Protein AF-A0A0F3NEZ3-F1 (afdb_monomer_lite)

Organism: NCBI:txid1359153

Structure (mmCIF, N/CA/C/O backbone):
data_AF-A0A0F3NEZ3-F1
#
_entry.id   AF-A0A0F3NEZ3-F1
#
loop_
_atom_site.group_PDB
_atom_site.id
_atom_site.type_symbol
_atom_site.label_atom_id
_atom_site.label_alt_id
_atom_site.label_comp_id
_atom_site.label_asym_id
_atom_site.label_entity_id
_atom_site.label_seq_id
_atom_site.pdbx_PDB_ins_code
_atom_site.Cartn_x
_atom_site.Cartn_y
_atom_site.Cartn_z
_atom_site.occupancy
_atom_site.B_iso_or_equiv
_atom_site.auth_seq_id
_atom_site.auth_comp_id
_atom_site.auth_asym_id
_atom_site.auth_atom_id
_atom_site.pdbx_PDB_model_num
ATOM 1 N N . MET A 1 1 ? -13.880 1.873 4.675 1.00 62.97 1 MET A N 1
ATOM 2 C CA . MET A 1 1 ? -12.465 1.443 4.765 1.00 62.97 1 MET A CA 1
ATOM 3 C C . MET A 1 1 ? -12.224 0.109 4.066 1.00 62.97 1 MET A C 1
ATOM 5 O O . MET A 1 1 ? -11.235 -0.012 3.363 1.00 62.97 1 MET A O 1
ATOM 9 N N . GLU A 1 2 ? -13.113 -0.880 4.202 1.00 70.56 2 GLU A N 1
ATOM 10 C CA . GLU A 1 2 ? -12.883 -2.222 3.633 1.00 70.56 2 GLU A CA 1
ATOM 11 C C . GLU A 1 2 ? -12.969 -2.272 2.101 1.00 70.56 2 GLU A C 1
ATOM 13 O O . GLU A 1 2 ? -12.072 -2.811 1.465 1.00 70.56 2 GLU A O 1
ATOM 18 N N . SER A 1 3 ? -13.959 -1.600 1.507 1.00 78.31 3 SER A N 1
ATOM 19 C CA . SER A 1 3 ? -14.093 -1.490 0.044 1.00 78.31 3 SER A CA 1
ATOM 20 C C . SER A 1 3 ? -12.877 -0.832 -0.630 1.00 78.31 3 SER A C 1
ATOM 22 O O . SER A 1 3 ? -12.463 -1.247 -1.710 1.00 78.31 3 SER A O 1
ATOM 24 N N . GLU A 1 4 ? -12.257 0.154 0.023 1.00 76.56 4 GLU A N 1
ATOM 25 C CA . GLU A 1 4 ? -11.061 0.828 -0.496 1.00 76.56 4 GLU A CA 1
ATOM 26 C C . GLU A 1 4 ? -9.817 -0.071 -0.408 1.00 76.56 4 GLU A C 1
ATOM 28 O O . GLU A 1 4 ? -9.024 -0.134 -1.347 1.00 76.56 4 GLU A O 1
ATOM 33 N N . LEU A 1 5 ? -9.678 -0.837 0.681 1.00 80.44 5 LEU A N 1
ATOM 34 C CA . LEU A 1 5 ? -8.606 -1.823 0.832 1.00 80.44 5 LEU A CA 1
ATOM 35 C C . LEU A 1 5 ? -8.710 -2.937 -0.223 1.00 80.44 5 LEU A C 1
ATOM 37 O O . LEU A 1 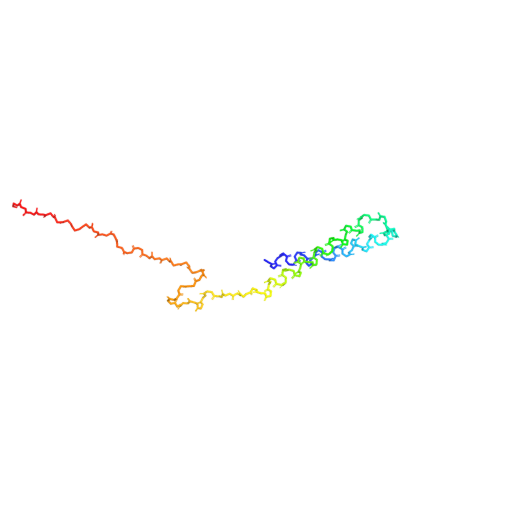5 ? -7.696 -3.347 -0.788 1.00 80.44 5 LEU A O 1
ATOM 41 N N . GLU A 1 6 ? -9.918 -3.425 -0.505 1.00 83.12 6 GLU A N 1
ATOM 42 C CA . GLU A 1 6 ? -10.157 -4.437 -1.542 1.00 83.12 6 GLU A CA 1
ATOM 43 C C . GLU A 1 6 ? -9.859 -3.909 -2.948 1.00 83.12 6 GLU A C 1
ATOM 45 O O . GLU A 1 6 ? -9.199 -4.594 -3.734 1.00 83.12 6 GLU A O 1
ATOM 50 N N . ALA A 1 7 ? -10.259 -2.669 -3.246 1.00 83.50 7 ALA A N 1
ATOM 51 C CA . ALA A 1 7 ? -9.932 -2.016 -4.508 1.00 83.50 7 ALA A CA 1
ATOM 52 C C . ALA A 1 7 ? -8.409 -1.930 -4.713 1.00 83.50 7 ALA A C 1
ATOM 54 O O . ALA A 1 7 ? -7.904 -2.382 -5.743 1.00 83.50 7 ALA A O 1
ATOM 55 N N . LEU A 1 8 ? -7.660 -1.474 -3.702 1.00 82.44 8 LEU A N 1
ATOM 56 C CA . LEU A 1 8 ? -6.194 -1.392 -3.757 1.00 82.44 8 LEU A CA 1
ATOM 57 C C . LEU A 1 8 ? -5.529 -2.774 -3.891 1.00 82.44 8 LEU A C 1
ATOM 59 O O . LEU A 1 8 ? -4.575 -2.941 -4.655 1.00 82.44 8 LEU A O 1
ATOM 63 N N . LYS A 1 9 ? -6.058 -3.800 -3.210 1.00 81.69 9 LYS A N 1
ATOM 64 C CA . LYS A 1 9 ? -5.589 -5.191 -3.359 1.00 81.69 9 LYS A CA 1
ATOM 65 C C . LYS A 1 9 ? -5.823 -5.730 -4.773 1.00 81.69 9 LYS A C 1
ATOM 67 O O . LYS A 1 9 ? -4.985 -6.476 -5.278 1.00 81.69 9 LYS A O 1
ATOM 72 N N . SER A 1 10 ? -6.906 -5.318 -5.433 1.00 85.69 10 SER A N 1
ATOM 73 C CA . SER A 1 10 ? -7.207 -5.692 -6.821 1.00 85.69 10 SER A CA 1
ATOM 74 C C . SER A 1 10 ? -6.324 -4.984 -7.860 1.00 85.69 10 SER A C 1
ATOM 76 O O . SER A 1 10 ? -6.092 -5.515 -8.949 1.00 85.69 10 SER A O 1
ATOM 78 N N . GLU A 1 11 ? -5.800 -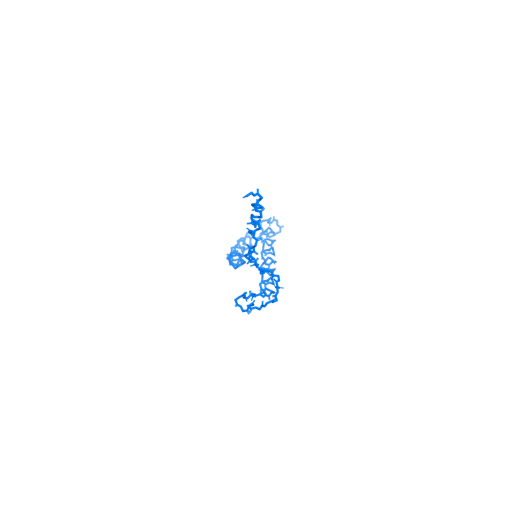3.799 -7.537 1.00 83.75 11 GLU A N 1
ATOM 79 C CA . GLU A 1 11 ? -4.907 -3.032 -8.413 1.00 83.75 11 GLU A CA 1
ATOM 80 C C . GLU A 1 11 ? -3.461 -3.529 -8.370 1.00 83.75 11 GLU A C 1
ATOM 82 O O . GLU A 1 11 ? -2.774 -3.502 -9.393 1.00 83.75 11 GLU A O 1
ATOM 87 N N . ARG A 1 12 ? -3.012 -4.070 -7.231 1.00 85.44 12 ARG A N 1
ATOM 88 C CA . ARG A 1 12 ? -1.662 -4.630 -7.055 1.00 85.44 12 ARG A CA 1
ATOM 89 C C . ARG A 1 12 ? -1.214 -5.573 -8.193 1.00 85.44 12 ARG A C 1
ATOM 91 O O . ARG A 1 12 ? -0.139 -5.339 -8.749 1.00 85.44 12 ARG A O 1
ATOM 98 N N . PRO A 1 13 ? -1.992 -6.592 -8.614 1.00 87.88 13 PRO A N 1
ATOM 99 C CA . PRO A 1 13 ? -1.592 -7.466 -9.720 1.00 87.88 13 PRO A CA 1
ATOM 100 C C . PRO A 1 13 ? -1.567 -6.762 -11.083 1.00 87.88 13 PRO A C 1
ATOM 102 O O . PRO A 1 13 ? -0.802 -7.169 -11.954 1.00 87.88 13 PRO A O 1
ATOM 105 N N . LYS A 1 14 ? -2.368 -5.709 -11.289 1.00 87.56 14 LYS A N 1
ATOM 106 C CA . LYS A 1 14 ? -2.364 -4.937 -12.544 1.00 87.56 14 LYS A CA 1
ATOM 107 C C . LYS A 1 14 ? -1.058 -4.158 -12.693 1.00 87.56 14 LYS A C 1
ATOM 109 O O . LYS A 1 14 ? -0.467 -4.160 -13.767 1.00 87.56 14 LYS A O 1
ATOM 114 N N . ILE A 1 15 ? -0.582 -3.564 -11.598 1.00 86.00 15 ILE A N 1
ATOM 115 C CA . ILE A 1 15 ? 0.691 -2.834 -11.567 1.00 86.00 15 ILE A CA 1
ATOM 116 C C . ILE A 1 15 ? 1.859 -3.795 -11.822 1.00 86.00 15 ILE A C 1
ATOM 118 O O . ILE A 1 15 ? 2.709 -3.510 -12.660 1.00 86.00 15 ILE A O 1
ATOM 122 N N . ILE A 1 16 ? 1.865 -4.971 -11.187 1.00 87.31 16 ILE A N 1
ATOM 123 C CA . ILE A 1 16 ? 2.914 -5.985 -11.398 1.00 87.31 16 ILE A CA 1
ATOM 124 C C . ILE A 1 16 ? 2.978 -6.434 -12.864 1.00 87.31 16 ILE A C 1
ATOM 126 O O . ILE A 1 16 ? 4.073 -6.535 -13.411 1.00 87.31 16 ILE A O 1
ATOM 130 N N . LYS A 1 17 ? 1.825 -6.648 -13.515 1.00 87.69 17 LYS A N 1
ATOM 131 C CA . LYS A 1 17 ? 1.778 -6.956 -14.953 1.00 87.69 17 LYS A CA 1
ATOM 132 C C . LYS A 1 17 ? 2.386 -5.832 -15.785 1.00 87.69 17 LYS A C 1
ATOM 134 O O . LYS A 1 17 ? 3.308 -6.096 -16.539 1.00 87.69 17 LYS A O 1
ATOM 139 N N . SER A 1 18 ? 1.987 -4.581 -15.544 1.00 84.00 18 SER A N 1
ATOM 140 C CA . SER A 1 18 ? 2.557 -3.438 -16.272 1.00 84.00 18 SER A CA 1
ATOM 141 C C . SER A 1 18 ? 4.073 -3.278 -16.081 1.00 84.00 18 SER A C 1
ATOM 143 O O . SER A 1 18 ? 4.770 -2.887 -17.011 1.00 84.00 18 SER A O 1
ATOM 145 N N . ILE A 1 19 ? 4.604 -3.625 -14.902 1.00 84.00 19 ILE A N 1
ATOM 146 C CA . ILE A 1 19 ? 6.051 -3.641 -14.642 1.00 84.00 19 ILE A CA 1
ATOM 147 C C . ILE A 1 19 ? 6.725 -4.788 -15.404 1.00 84.00 19 ILE A C 1
ATOM 149 O O . ILE A 1 19 ? 7.824 -4.603 -15.919 1.00 84.00 19 ILE A O 1
ATOM 153 N N . SER A 1 20 ? 6.091 -5.963 -15.466 1.00 86.19 20 SER A N 1
ATOM 154 C CA . SER A 1 20 ? 6.594 -7.117 -16.222 1.00 86.19 20 SER A CA 1
ATOM 155 C C . SER A 1 20 ? 6.655 -6.815 -17.717 1.00 86.19 20 SER A C 1
ATOM 157 O O . SER A 1 20 ? 7.704 -7.005 -18.323 1.00 86.19 20 SER A O 1
ATOM 159 N N . ASP A 1 21 ? 5.582 -6.257 -18.277 1.00 83.25 21 ASP A N 1
ATOM 160 C CA . ASP A 1 21 ? 5.493 -5.888 -19.692 1.00 83.25 21 ASP A CA 1
ATOM 161 C C . ASP A 1 21 ? 6.559 -4.832 -20.045 1.00 83.25 21 ASP A C 1
ATOM 163 O O . ASP A 1 21 ? 7.310 -4.980 -21.008 1.00 83.25 21 ASP A O 1
ATOM 167 N N . ALA A 1 22 ? 6.714 -3.802 -19.201 1.00 81.94 22 ALA A N 1
ATOM 168 C CA . ALA A 1 22 ? 7.754 -2.784 -19.362 1.00 81.94 22 ALA A CA 1
ATOM 169 C C . ALA A 1 22 ? 9.181 -3.347 -19.221 1.00 81.94 22 ALA A C 1
ATOM 171 O O . ALA A 1 22 ? 10.127 -2.787 -19.776 1.00 81.94 22 ALA A O 1
ATOM 172 N N . ARG A 1 23 ? 9.352 -4.453 -18.484 1.00 81.62 23 ARG A N 1
ATOM 173 C CA . ARG A 1 23 ? 10.643 -5.125 -18.292 1.00 81.62 23 ARG A CA 1
ATOM 174 C C . ARG A 1 23 ? 11.044 -5.980 -19.491 1.00 81.62 23 ARG A C 1
ATOM 176 O O . ARG A 1 23 ? 12.237 -6.098 -19.760 1.00 81.62 23 ARG A O 1
ATOM 183 N N . GLU A 1 24 ? 10.079 -6.545 -20.211 1.00 81.75 24 GLU A N 1
ATOM 184 C CA . GLU A 1 24 ? 10.311 -7.325 -21.435 1.00 81.75 24 GLU A CA 1
ATOM 185 C C . GLU A 1 24 ? 10.775 -6.456 -22.612 1.00 81.75 24 GLU A C 1
ATOM 187 O O . GLU A 1 24 ? 11.506 -6.932 -23.477 1.00 81.75 24 GLU A O 1
ATOM 192 N N . LEU A 1 25 ? 10.443 -5.161 -22.598 1.00 77.50 25 LEU A N 1
ATOM 193 C CA . LEU A 1 25 ? 10.907 -4.170 -23.578 1.00 77.50 25 LEU A CA 1
ATOM 194 C C . LEU A 1 25 ? 12.416 -3.856 -23.484 1.00 77.50 25 LEU A C 1
ATOM 196 O O . LEU A 1 25 ? 12.944 -3.153 -24.340 1.00 77.50 25 LEU A O 1
ATOM 200 N N . GLY A 1 26 ? 13.132 -4.408 -22.497 1.00 68.06 26 GLY A N 1
ATOM 201 C CA . GLY A 1 26 ? 14.597 -4.517 -22.490 1.00 68.06 26 GLY A CA 1
ATOM 202 C C . GLY A 1 26 ? 15.376 -3.239 -22.166 1.00 68.06 26 GLY A C 1
ATOM 203 O O . GLY A 1 26 ? 16.495 -3.344 -21.666 1.00 68.06 26 GLY A O 1
ATOM 204 N N . ASP A 1 27 ? 14.790 -2.056 -22.356 1.00 73.38 27 ASP A N 1
ATOM 205 C CA . ASP A 1 27 ? 15.462 -0.774 -22.127 1.00 73.38 27 ASP A CA 1
ATOM 206 C C . ASP A 1 27 ? 14.993 -0.083 -20.835 1.00 73.38 27 ASP A C 1
ATOM 208 O O . ASP A 1 27 ? 14.250 0.896 -20.817 1.00 73.38 27 ASP A O 1
ATOM 212 N N . LEU A 1 28 ? 15.395 -0.651 -19.696 1.00 68.75 28 LEU A N 1
ATOM 213 C CA . LEU A 1 28 ? 14.955 -0.219 -18.359 1.00 68.75 28 LEU A CA 1
ATOM 214 C C . LEU A 1 28 ? 15.477 1.167 -17.947 1.00 68.75 28 LEU A C 1
ATOM 216 O O . LEU A 1 28 ? 14.961 1.748 -16.995 1.00 68.75 28 LEU A O 1
ATOM 220 N N . SER A 1 29 ? 16.530 1.647 -18.612 1.00 68.00 29 SER A N 1
ATOM 221 C CA . SER A 1 29 ? 17.251 2.880 -18.280 1.00 68.00 29 SER A CA 1
ATOM 222 C C . SER A 1 29 ? 16.559 4.131 -18.824 1.00 68.00 29 SER A C 1
ATOM 224 O O . SER A 1 29 ? 16.629 5.186 -18.199 1.00 68.00 29 SER A O 1
ATOM 226 N N . GLU A 1 30 ? 15.905 4.024 -19.982 1.00 72.00 30 GLU A N 1
ATOM 227 C CA . GLU A 1 30 ? 15.21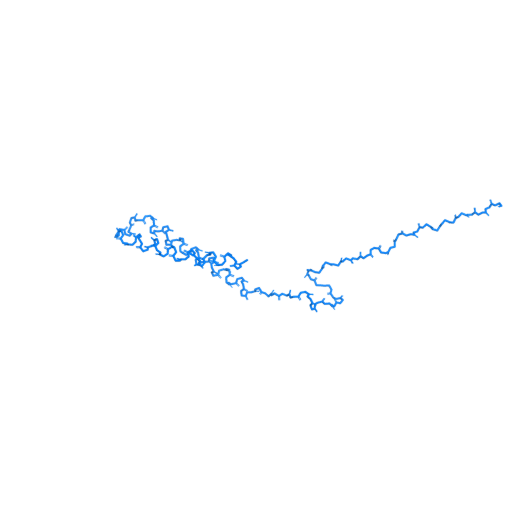7 5.148 -20.633 1.00 72.00 30 GLU A CA 1
ATOM 228 C C . GLU A 1 30 ? 13.691 5.067 -20.512 1.00 72.00 30 GLU A C 1
ATOM 230 O O . GLU A 1 30 ? 12.984 6.036 -20.797 1.00 72.00 30 GLU A O 1
ATOM 235 N N . ASN A 1 31 ? 13.155 3.930 -20.058 1.00 79.06 31 ASN A N 1
ATOM 236 C CA . ASN A 1 31 ? 11.718 3.724 -20.037 1.00 79.06 31 ASN A CA 1
ATOM 237 C C . ASN A 1 31 ? 11.037 4.480 -18.879 1.00 79.06 31 ASN A C 1
ATOM 239 O O . ASN A 1 31 ? 10.979 4.026 -17.730 1.00 79.06 31 ASN A O 1
ATOM 243 N N . ALA A 1 32 ? 10.454 5.633 -19.207 1.00 82.69 32 ALA A N 1
ATOM 244 C CA . ALA A 1 32 ? 9.653 6.444 -18.294 1.00 82.69 32 ALA A CA 1
ATOM 245 C C . ALA A 1 32 ? 8.461 5.670 -17.696 1.00 82.69 32 ALA A C 1
ATOM 247 O O . ALA A 1 32 ? 8.072 5.906 -16.549 1.00 82.69 32 ALA A O 1
ATOM 248 N N . GLU A 1 33 ? 7.900 4.714 -18.437 1.00 80.25 33 GLU A N 1
ATOM 249 C CA . GLU A 1 33 ? 6.739 3.933 -18.007 1.00 80.25 33 GLU A CA 1
ATOM 250 C C . GLU A 1 33 ? 7.115 2.950 -16.897 1.00 80.25 33 GLU A C 1
ATOM 252 O O . GLU A 1 33 ? 6.344 2.775 -15.950 1.00 80.25 33 GLU A O 1
ATOM 257 N N . TYR A 1 34 ? 8.327 2.385 -16.942 1.00 85.00 34 TYR A N 1
ATOM 258 C CA . TYR A 1 34 ? 8.857 1.536 -15.874 1.00 85.00 34 TYR A CA 1
ATOM 259 C C . TYR A 1 34 ? 9.027 2.321 -14.568 1.00 85.00 34 TYR A C 1
ATOM 261 O O . TYR A 1 34 ? 8.567 1.882 -13.508 1.00 85.00 34 TYR A O 1
ATOM 269 N N . HIS A 1 35 ? 9.630 3.511 -14.638 1.00 86.38 35 HIS A N 1
ATOM 270 C CA . HIS A 1 35 ? 9.786 4.384 -13.473 1.00 86.38 35 HIS A CA 1
ATOM 271 C C . HIS A 1 35 ? 8.430 4.780 -12.874 1.00 86.38 35 HIS A C 1
ATOM 273 O O . HIS A 1 35 ? 8.225 4.627 -11.668 1.00 86.38 35 HIS A O 1
ATOM 279 N N . ALA A 1 36 ? 7.475 5.183 -13.716 1.00 87.81 36 ALA A N 1
ATOM 280 C CA . ALA A 1 36 ? 6.127 5.545 -13.287 1.00 87.81 36 ALA A CA 1
ATOM 281 C C . ALA A 1 36 ? 5.341 4.357 -12.701 1.00 87.81 36 ALA A C 1
ATOM 283 O O . ALA A 1 36 ? 4.531 4.528 -11.787 1.00 87.81 36 ALA A O 1
ATOM 284 N N . ALA A 1 37 ? 5.531 3.142 -13.221 1.00 87.38 37 ALA A N 1
ATOM 285 C CA . ALA A 1 37 ? 4.892 1.941 -12.686 1.00 87.38 37 ALA A CA 1
ATOM 286 C C . ALA A 1 37 ? 5.485 1.536 -11.325 1.00 87.38 37 ALA A C 1
ATOM 288 O O . ALA A 1 37 ? 4.738 1.202 -10.403 1.00 87.38 37 ALA A O 1
ATOM 289 N N . ARG A 1 38 ? 6.810 1.639 -11.163 1.00 87.31 38 ARG A N 1
ATOM 290 C CA . ARG A 1 38 ? 7.511 1.362 -9.901 1.00 87.31 38 ARG A CA 1
ATOM 291 C C . ARG A 1 38 ? 7.131 2.349 -8.798 1.00 87.31 38 ARG A C 1
ATOM 293 O O . ARG A 1 38 ? 6.905 1.945 -7.660 1.00 87.31 38 ARG A O 1
ATOM 300 N N . GLU A 1 39 ? 7.024 3.632 -9.128 1.00 90.06 39 GLU A N 1
ATOM 301 C CA . GLU A 1 39 ? 6.564 4.649 -8.182 1.00 90.06 39 GLU A CA 1
ATOM 302 C C . GLU A 1 39 ? 5.110 4.396 -7.762 1.00 90.06 39 GLU A C 1
ATOM 304 O O . GLU A 1 39 ? 4.800 4.365 -6.569 1.00 90.06 39 GLU A O 1
ATOM 309 N N . ARG A 1 40 ? 4.225 4.101 -8.727 1.00 89.12 40 ARG A N 1
ATOM 310 C CA . ARG A 1 40 ? 2.833 3.720 -8.440 1.00 89.12 40 ARG A CA 1
ATOM 311 C C . ARG A 1 40 ? 2.735 2.509 -7.518 1.00 89.12 40 ARG A C 1
ATOM 313 O O . ARG A 1 40 ? 1.904 2.521 -6.611 1.00 89.12 40 ARG A O 1
ATOM 320 N N . GLN A 1 41 ? 3.584 1.498 -7.702 1.00 89.94 41 GLN A N 1
ATOM 321 C CA . GLN A 1 41 ? 3.651 0.352 -6.795 1.00 89.94 41 GLN A CA 1
ATOM 322 C C . GLN A 1 41 ? 3.944 0.796 -5.352 1.00 89.94 41 GLN A C 1
ATOM 324 O O . GLN A 1 41 ? 3.211 0.408 -4.443 1.00 89.94 41 GLN A O 1
ATOM 329 N N . GLY A 1 42 ? 4.961 1.639 -5.144 1.00 91.00 42 GLY A N 1
ATOM 330 C CA . GLY A 1 42 ? 5.329 2.129 -3.811 1.00 91.00 42 GLY A CA 1
ATOM 331 C C . GLY A 1 42 ? 4.229 2.965 -3.146 1.00 91.00 42 GLY A C 1
ATOM 332 O O . GLY A 1 42 ? 3.982 2.830 -1.944 1.00 91.00 42 GLY A O 1
ATOM 333 N N . LEU A 1 43 ? 3.513 3.782 -3.924 1.00 91.00 43 LEU A N 1
ATOM 334 C CA . LEU A 1 43 ? 2.380 4.573 -3.431 1.00 91.00 43 LEU A CA 1
ATOM 335 C C . LEU A 1 43 ? 1.213 3.688 -2.979 1.00 91.00 43 LEU A C 1
ATOM 337 O O . LEU A 1 43 ? 0.628 3.924 -1.921 1.00 91.00 43 LEU A O 1
ATOM 341 N N . VAL A 1 44 ? 0.877 2.660 -3.762 1.00 90.31 44 VAL A N 1
ATOM 342 C CA . VAL A 1 44 ? -0.199 1.718 -3.424 1.00 90.31 44 VAL A CA 1
ATOM 343 C C . VAL A 1 44 ? 0.159 0.900 -2.185 1.00 90.31 44 VAL A C 1
ATOM 345 O O . VAL A 1 44 ? -0.673 0.769 -1.290 1.00 90.31 44 VAL A O 1
ATOM 348 N N . GLU A 1 45 ? 1.395 0.406 -2.075 1.00 89.56 45 GLU A N 1
ATOM 349 C CA . GLU A 1 45 ? 1.842 -0.339 -0.889 1.00 89.56 45 GLU A CA 1
ATOM 350 C C . GLU A 1 45 ? 1.835 0.530 0.376 1.00 89.56 45 GLU A C 1
ATOM 352 O O . GLU A 1 45 ? 1.360 0.085 1.422 1.00 89.56 45 GLU A O 1
ATOM 357 N N . SER A 1 46 ? 2.251 1.795 0.266 1.00 91.94 46 SER A N 1
ATOM 358 C CA . SER A 1 46 ? 2.181 2.750 1.380 1.00 91.94 46 SER A CA 1
ATOM 359 C C . SER A 1 46 ? 0.740 2.976 1.852 1.00 91.94 46 SER A C 1
ATOM 361 O O . SER A 1 46 ? 0.472 2.929 3.053 1.00 91.94 46 SER A O 1
ATOM 363 N N . LYS A 1 47 ? -0.210 3.154 0.921 1.00 90.00 47 LYS A N 1
ATOM 364 C CA . LYS A 1 47 ? -1.637 3.315 1.251 1.00 90.00 47 LYS A CA 1
ATOM 365 C C . LYS A 1 47 ? -2.233 2.071 1.904 1.00 90.00 47 LYS A C 1
ATOM 367 O O . LYS A 1 47 ? -2.990 2.194 2.864 1.00 90.00 47 LYS A O 1
ATOM 372 N N . ILE A 1 48 ? -1.895 0.879 1.407 1.00 89.69 48 ILE A N 1
ATOM 373 C CA . ILE A 1 48 ? -2.350 -0.386 2.003 1.00 89.69 48 ILE A CA 1
ATOM 374 C C . ILE A 1 48 ? -1.868 -0.479 3.452 1.00 89.69 48 ILE A C 1
ATOM 376 O O . ILE A 1 48 ? -2.678 -0.720 4.344 1.00 89.69 48 ILE A O 1
ATOM 380 N N . MET A 1 49 ? -0.583 -0.216 3.698 1.00 90.19 49 MET A N 1
ATOM 381 C CA . MET A 1 49 ? -0.009 -0.263 5.042 1.00 90.19 49 MET A CA 1
ATOM 382 C C . MET A 1 49 ? -0.667 0.755 5.982 1.00 90.19 49 MET A C 1
ATOM 384 O O . MET A 1 49 ? -0.973 0.434 7.130 1.00 90.19 49 MET A O 1
ATOM 388 N N . GLU A 1 50 ? -0.936 1.972 5.506 1.00 90.00 50 GLU A N 1
ATOM 389 C CA . GLU A 1 50 ? -1.631 2.994 6.290 1.00 90.00 50 GLU A CA 1
ATOM 390 C C . GLU A 1 50 ? -3.056 2.560 6.670 1.00 90.00 50 GLU A C 1
ATOM 392 O O . GLU A 1 50 ? -3.457 2.694 7.830 1.00 90.00 50 GLU A O 1
ATOM 397 N N . LEU A 1 51 ? -3.819 2.017 5.716 1.00 87.75 51 LEU A N 1
ATOM 398 C CA . LEU A 1 51 ? -5.183 1.539 5.946 1.00 87.75 51 LEU A CA 1
ATOM 399 C C . LEU A 1 51 ? -5.221 0.331 6.887 1.00 87.75 51 LEU A C 1
ATOM 401 O O . LEU A 1 51 ? -6.062 0.292 7.785 1.00 87.75 51 LEU A O 1
ATO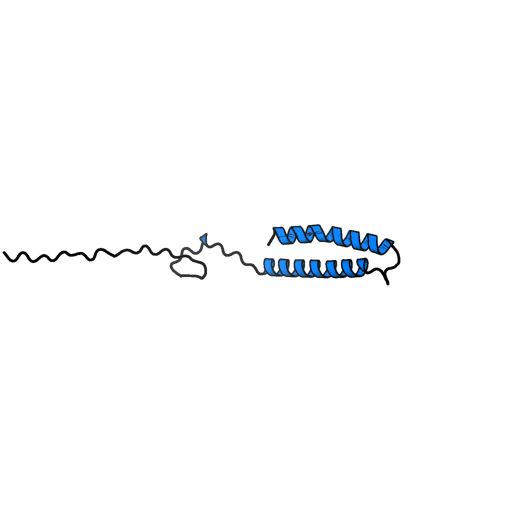M 405 N N . GLU A 1 52 ? -4.301 -0.623 6.737 1.00 86.25 52 GLU A N 1
ATOM 406 C CA . GLU A 1 52 ? -4.180 -1.770 7.646 1.00 86.25 52 GLU A CA 1
ATOM 407 C C . GLU A 1 52 ? -3.799 -1.317 9.060 1.00 86.25 52 GLU A C 1
ATOM 409 O O . GLU A 1 52 ? -4.388 -1.767 10.043 1.00 86.25 52 GLU A O 1
ATOM 414 N N . SER A 1 53 ? -2.900 -0.337 9.168 1.00 87.81 53 SER A N 1
ATOM 415 C CA . SER A 1 53 ? -2.514 0.273 10.439 1.00 87.81 53 SER A CA 1
ATOM 416 C C . SER A 1 53 ? -3.684 1.002 11.117 1.00 87.81 53 SER A C 1
ATOM 418 O O . SER A 1 53 ? -3.879 0.878 12.327 1.00 87.81 53 SER A O 1
ATOM 420 N N . LYS A 1 54 ? -4.504 1.737 10.351 1.00 85.12 54 LYS A N 1
ATOM 421 C CA . LYS A 1 54 ? -5.729 2.382 10.856 1.00 85.12 54 LYS A CA 1
ATOM 422 C C . LYS A 1 54 ? -6.774 1.357 11.289 1.00 85.12 54 LYS A C 1
ATOM 424 O O . LYS A 1 54 ? -7.348 1.525 12.359 1.00 85.12 54 LYS A O 1
ATOM 429 N N . LYS A 1 55 ? -6.980 0.286 10.513 1.00 82.88 55 LYS A N 1
ATOM 430 C CA . LYS A 1 55 ? -7.908 -0.801 10.862 1.00 82.88 55 LYS A CA 1
ATOM 431 C C . LYS A 1 55 ? -7.481 -1.509 12.148 1.00 82.88 55 LYS A C 1
ATOM 433 O O . LYS A 1 55 ? -8.323 -1.758 12.996 1.00 82.88 55 LYS A O 1
ATOM 438 N N . SER A 1 56 ? -6.186 -1.768 12.326 1.00 81.44 56 SER A N 1
ATOM 439 C CA . SER A 1 56 ? -5.667 -2.407 13.542 1.00 81.44 56 SER A CA 1
ATOM 440 C C . SER A 1 56 ? -5.836 -1.560 14.806 1.00 81.44 56 SER A C 1
ATOM 442 O O . SER A 1 56 ? -5.891 -2.127 15.892 1.00 81.44 56 SER A O 1
ATOM 444 N N . ARG A 1 57 ? -5.862 -0.227 14.691 1.00 80.62 57 ARG A N 1
ATOM 445 C CA . ARG A 1 57 ? -6.075 0.686 15.829 1.00 80.62 57 ARG A CA 1
ATOM 446 C C . ARG A 1 57 ? -7.543 1.020 16.082 1.00 80.62 57 ARG A C 1
ATOM 448 O O . ARG A 1 57 ? -7.841 1.672 17.076 1.00 80.62 57 ARG A O 1
ATOM 455 N N . ALA A 1 58 ? -8.437 0.673 15.163 1.00 76.88 58 ALA A N 1
ATOM 456 C CA . ALA A 1 58 ? -9.845 0.997 15.295 1.00 76.88 58 ALA A CA 1
ATOM 457 C C . ALA A 1 58 ? -10.497 0.026 16.287 1.00 76.88 58 ALA A C 1
ATOM 459 O O . ALA A 1 58 ? -10.759 -1.126 15.949 1.00 76.88 58 ALA A O 1
ATOM 460 N N . GLU A 1 59 ? -10.766 0.492 17.504 1.00 68.00 59 GLU A N 1
ATOM 461 C CA . GLU A 1 59 ? -11.700 -0.184 18.404 1.00 68.00 59 GLU A CA 1
ATOM 462 C C . GLU A 1 59 ? -13.131 0.148 17.980 1.00 68.00 59 GLU A C 1
ATOM 464 O O . GLU A 1 59 ? -13.524 1.314 17.891 1.00 68.00 59 GLU A O 1
ATOM 469 N N . VAL A 1 60 ? -13.911 -0.891 17.688 1.00 68.81 60 VAL A N 1
ATOM 470 C CA . VAL A 1 60 ? -15.348 -0.762 17.445 1.00 68.81 60 VAL A CA 1
ATOM 471 C C . VAL A 1 60 ? -16.032 -0.792 18.805 1.00 68.81 60 VAL A C 1
ATOM 473 O O . VAL A 1 60 ? -16.145 -1.846 19.422 1.00 68.81 60 VAL A O 1
ATOM 476 N N . ILE A 1 61 ? -16.449 0.376 19.289 1.00 66.75 61 ILE A N 1
ATOM 477 C CA . ILE A 1 61 ? -17.240 0.487 20.516 1.00 66.75 61 ILE A CA 1
ATOM 478 C C . ILE A 1 61 ? -18.709 0.325 20.129 1.00 66.75 61 ILE A C 1
ATOM 480 O O . ILE A 1 61 ? -19.281 1.192 19.463 1.00 66.75 61 ILE A O 1
ATOM 484 N N . GLU A 1 62 ? -19.324 -0.782 20.537 1.00 58.44 62 GLU A N 1
ATOM 485 C CA . GLU A 1 62 ? -20.768 -0.955 20.411 1.00 58.44 62 GLU A CA 1
ATOM 486 C C . GLU A 1 62 ? -21.491 -0.159 21.506 1.00 58.44 62 GLU A C 1
ATOM 488 O O . GLU A 1 62 ? -21.326 -0.388 22.701 1.00 58.44 62 GLU A O 1
ATOM 493 N N . VAL A 1 63 ? -22.313 0.808 21.089 1.00 61.38 63 VAL A N 1
ATOM 494 C CA . VAL A 1 63 ? -23.033 1.732 21.989 1.00 61.38 63 VAL A CA 1
ATOM 495 C C . VAL A 1 63 ? -24.234 1.053 22.677 1.00 61.38 63 VAL A C 1
ATOM 497 O O . VAL A 1 63 ? -24.851 1.625 23.570 1.00 61.38 63 VAL A O 1
ATOM 500 N N . SER A 1 64 ? -24.550 -0.187 22.299 1.00 60.25 64 SER A N 1
ATOM 501 C CA . SER A 1 64 ? -25.650 -1.001 22.835 1.00 60.25 64 SER A CA 1
ATOM 502 C C . SER A 1 64 ? -25.454 -1.404 24.301 1.00 60.25 64 SER A C 1
ATOM 504 O O . SER A 1 64 ? -26.439 -1.640 24.993 1.00 60.25 64 SER A O 1
ATOM 506 N N . GLU A 1 65 ? -24.208 -1.470 24.780 1.00 55.28 65 GLU A N 1
ATOM 507 C CA . GLU A 1 65 ? -23.872 -1.868 26.159 1.00 55.28 65 GLU A CA 1
ATOM 508 C C . GLU A 1 65 ? -23.667 -0.666 27.102 1.00 55.28 65 GLU A C 1
ATOM 510 O O . GLU A 1 65 ? -23.571 -0.825 28.318 1.00 55.28 65 GLU A O 1
ATOM 515 N N . LEU A 1 66 ? -23.654 0.558 26.561 1.00 56.59 66 LEU A N 1
ATOM 516 C CA . LEU A 1 66 ? -23.426 1.810 27.296 1.00 56.59 66 LEU A CA 1
ATOM 517 C C . LEU A 1 66 ? -24.728 2.432 27.835 1.00 56.59 66 LEU A C 1
ATOM 519 O O . LEU A 1 66 ? -24.869 3.651 27.926 1.00 56.59 66 LEU A O 1
ATOM 523 N N . SER A 1 67 ? -25.699 1.604 28.223 1.00 53.44 67 SER A N 1
ATOM 524 C CA . SER A 1 67 ? -26.914 2.030 28.928 1.00 53.44 67 SER A CA 1
ATOM 525 C C . SER A 1 67 ? -26.627 2.308 30.410 1.00 53.44 67 SER A C 1
ATOM 527 O O . SER A 1 67 ? -27.150 1.638 31.297 1.00 53.44 67 SER A O 1
ATOM 529 N N . GLY A 1 68 ? -25.756 3.281 30.677 1.00 57.06 68 GLY A N 1
ATOM 530 C CA . GLY A 1 68 ? -25.502 3.829 32.007 1.00 57.06 68 GLY A CA 1
ATOM 531 C C . GLY A 1 68 ? -25.694 5.344 32.013 1.00 57.06 68 GLY A C 1
ATOM 532 O O . GLY A 1 68 ? -25.468 6.004 31.004 1.00 57.06 68 GLY A O 1
ATOM 533 N N . ASP A 1 69 ? -26.059 5.905 33.167 1.00 57.72 69 ASP A N 1
ATOM 534 C CA . ASP A 1 69 ? -26.307 7.343 33.391 1.00 57.72 69 ASP A CA 1
ATOM 535 C C . ASP A 1 69 ? -25.064 8.251 33.201 1.00 57.72 69 ASP A C 1
ATOM 537 O O . ASP A 1 69 ? -25.082 9.435 33.537 1.00 57.72 69 ASP A O 1
ATOM 541 N N . THR A 1 70 ? -23.955 7.713 32.680 1.00 58.47 70 THR A N 1
ATOM 542 C CA . THR A 1 70 ? -22.705 8.444 32.445 1.00 58.47 70 THR A CA 1
ATOM 543 C C . THR A 1 70 ? -22.604 8.846 30.981 1.00 58.47 70 THR A C 1
ATOM 545 O O . THR A 1 70 ? -22.485 8.002 30.098 1.00 58.47 70 THR A O 1
ATOM 548 N N . VAL A 1 71 ? -22.624 10.153 30.730 1.00 58.66 71 VAL A N 1
ATOM 549 C CA . VAL A 1 71 ? -22.534 10.717 29.380 1.00 58.66 71 VAL A CA 1
ATOM 550 C C . VAL A 1 71 ? -21.126 10.512 28.822 1.00 58.66 71 VAL A C 1
ATOM 552 O O . VAL A 1 71 ? -20.165 11.087 29.333 1.00 58.66 71 VAL A O 1
ATOM 555 N N . MET A 1 72 ? -21.017 9.726 27.752 1.00 59.44 72 MET A N 1
ATOM 556 C CA . MET A 1 72 ? -19.779 9.524 26.994 1.00 59.44 72 MET A CA 1
ATOM 557 C C . MET A 1 72 ? -19.840 10.236 25.633 1.00 59.44 72 MET A C 1
ATOM 559 O O . MET A 1 72 ? -20.916 10.524 25.099 1.00 59.44 72 MET A O 1
ATOM 563 N N . PHE A 1 73 ? -18.672 10.531 25.050 1.00 57.66 73 PHE A N 1
ATOM 564 C CA . PHE A 1 73 ? -18.578 11.126 23.712 1.00 57.66 73 PHE A CA 1
ATOM 565 C C . PHE A 1 73 ? -19.254 10.222 22.665 1.00 57.66 73 PHE A C 1
ATOM 567 O O . PHE A 1 73 ? -18.881 9.063 22.515 1.00 57.66 73 PHE A O 1
ATOM 574 N N . GLY A 1 74 ? -20.234 10.765 21.932 1.00 59.38 74 GLY A N 1
ATOM 575 C CA . GLY A 1 74 ? -20.990 10.051 20.890 1.00 59.38 74 GLY A CA 1
ATOM 576 C C . GLY A 1 74 ? -22.454 9.753 21.237 1.00 59.38 74 GLY A C 1
ATOM 577 O O . GLY A 1 74 ? -23.205 9.315 20.369 1.00 59.38 74 GLY A O 1
ATOM 578 N N . GLN A 1 75 ? -22.890 10.031 22.468 1.00 53.09 75 GLN A N 1
ATOM 579 C CA . GLN A 1 75 ? -24.267 9.798 22.899 1.00 53.09 75 GLN A CA 1
ATOM 580 C C . GLN A 1 75 ? -25.151 11.030 22.644 1.00 53.09 75 GLN A C 1
ATOM 582 O O . GLN A 1 75 ? -24.961 12.089 23.242 1.00 53.09 75 GLN A O 1
ATOM 587 N N . LEU A 1 76 ? -26.134 10.898 21.748 1.00 55.09 76 LEU A N 1
ATOM 588 C CA . LEU A 1 76 ? -27.142 11.933 21.513 1.00 55.09 76 LEU A CA 1
ATOM 589 C C . LEU A 1 76 ? -28.263 11.798 22.554 1.00 55.09 76 LEU A C 1
ATOM 591 O O . LEU A 1 76 ? -29.123 10.927 22.438 1.00 55.09 76 LEU A O 1
ATOM 595 N N . LEU A 1 77 ? -28.262 12.666 23.567 1.00 60.47 77 LEU A N 1
ATOM 596 C CA . LEU A 1 77 ? -29.345 12.738 24.549 1.00 60.47 77 LEU A CA 1
ATOM 597 C C . LEU A 1 77 ? -30.483 13.625 24.029 1.00 60.47 77 LEU A C 1
ATOM 599 O O . LEU A 1 77 ? -30.337 14.837 23.874 1.00 60.47 77 LEU A O 1
ATOM 603 N N . LEU A 1 78 ? -31.641 13.011 23.789 1.00 56.25 78 LEU A N 1
ATOM 604 C CA . LEU A 1 78 ? -32.904 13.707 23.558 1.00 56.25 78 LEU A CA 1
ATOM 605 C C . LEU A 1 78 ? -33.557 13.997 24.914 1.00 56.25 78 LEU A C 1
ATOM 607 O O . LEU A 1 78 ? -34.181 13.119 25.505 1.00 56.25 78 LEU A O 1
ATOM 611 N N . TYR A 1 79 ? -33.429 15.227 25.412 1.00 65.00 79 TYR A N 1
ATOM 612 C CA . TYR A 1 79 ? -34.208 15.678 26.566 1.00 65.00 79 TYR A CA 1
ATOM 613 C C . TYR A 1 79 ? -35.628 16.051 26.115 1.00 65.00 79 TYR A C 1
ATOM 615 O O . TYR A 1 79 ? -35.782 16.999 25.337 1.00 65.00 79 TYR A O 1
ATOM 623 N N . PRO A 1 80 ? -36.690 15.375 26.594 1.00 63.59 80 PRO A N 1
ATOM 624 C CA . PRO A 1 80 ? -38.037 15.887 26.420 1.00 63.59 80 PRO A CA 1
ATOM 625 C C . PRO A 1 80 ? -38.172 17.151 27.274 1.00 63.59 80 PRO A C 1
ATOM 627 O O . PRO A 1 80 ? -38.131 17.099 28.503 1.00 63.59 80 PRO A O 1
ATOM 630 N N . CYS A 1 81 ? -38.310 18.302 26.618 1.00 44.50 81 CYS A N 1
ATOM 631 C CA . CYS A 1 81 ? -38.625 19.572 27.262 1.00 44.50 81 CYS A CA 1
ATOM 632 C C . CYS A 1 81 ? -40.021 19.481 27.906 1.00 44.50 81 CYS A C 1
ATOM 634 O O . CYS A 1 81 ? -41.039 19.808 27.297 1.00 44.50 81 CYS A O 1
ATOM 636 N N . MET A 1 82 ? -40.083 18.987 29.141 1.00 55.09 82 MET A N 1
ATOM 637 C CA . MET A 1 82 ? -41.238 19.128 30.015 1.00 55.09 82 MET A CA 1
ATOM 638 C C . MET A 1 82 ? -41.062 20.415 30.819 1.00 55.09 82 MET A C 1
ATOM 640 O O . MET A 1 82 ? -40.264 20.454 31.748 1.00 55.09 82 MET A O 1
ATOM 644 N N . MET A 1 83 ? -41.795 21.458 30.414 1.00 49.72 83 MET A N 1
ATOM 645 C CA . MET A 1 83 ? -42.471 22.476 31.243 1.00 49.72 83 MET A CA 1
ATOM 646 C C . MET A 1 83 ? -42.542 23.805 30.478 1.00 49.72 83 MET A C 1
ATOM 648 O O . MET A 1 83 ? -41.673 24.667 30.564 1.00 49.72 83 MET A O 1
ATOM 652 N N . SER A 1 84 ? -43.649 24.020 29.772 1.00 42.25 84 SER A N 1
ATOM 653 C CA . SER A 1 84 ? -44.138 25.367 29.463 1.00 42.25 84 SER A CA 1
ATOM 654 C C . SER A 1 84 ? -45.659 25.356 29.490 1.00 42.25 84 SER A C 1
ATOM 656 O O . SER A 1 84 ? -46.332 25.244 28.472 1.00 42.25 84 SER A O 1
ATOM 658 N N . ARG A 1 85 ? -46.208 25.431 30.706 1.00 42.34 85 ARG A N 1
ATOM 659 C CA . ARG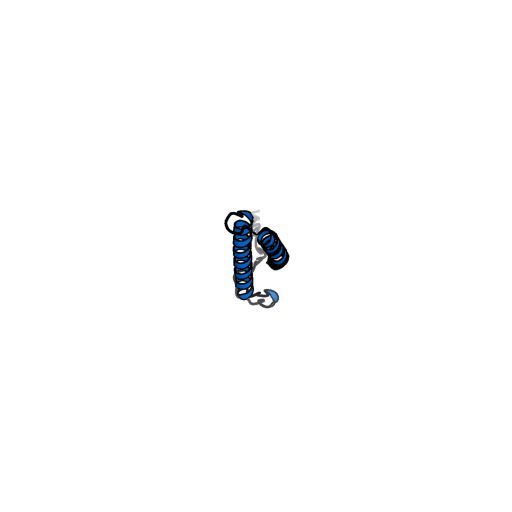 A 1 85 ? -47.610 25.783 30.965 1.00 42.34 85 ARG A CA 1
ATOM 660 C C . ARG A 1 85 ? -47.697 26.639 32.233 1.00 42.34 85 ARG A C 1
ATOM 662 O O . ARG A 1 85 ? -48.354 26.298 33.206 1.00 42.34 85 ARG A O 1
ATOM 669 N N . VAL A 1 86 ? -47.010 27.781 32.209 1.00 47.91 86 VAL A N 1
ATOM 670 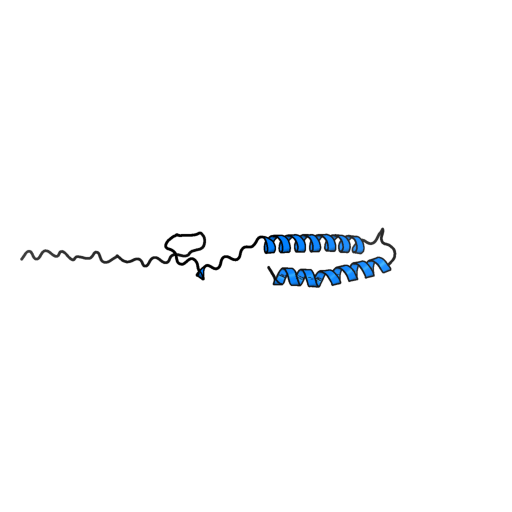C CA . VAL A 1 86 ? -47.274 28.896 33.129 1.00 47.91 86 VAL A CA 1
ATOM 671 C C . VAL A 1 86 ? -48.355 29.763 32.488 1.00 47.91 86 VAL A C 1
ATOM 673 O O . VAL A 1 86 ? -48.060 30.745 31.823 1.00 47.91 86 VAL A O 1
ATOM 676 N N . ILE A 1 87 ? -49.619 29.366 32.642 1.00 47.81 87 ILE A N 1
ATOM 677 C CA . ILE A 1 87 ? -50.773 30.270 32.523 1.00 47.81 87 ILE A CA 1
ATOM 678 C C . ILE A 1 87 ? -51.718 29.902 33.670 1.00 47.81 87 ILE A C 1
ATOM 680 O O . ILE A 1 87 ? -52.746 29.254 33.489 1.00 47.81 87 ILE A O 1
ATOM 684 N N . LEU A 1 88 ? -51.323 30.272 34.889 1.00 44.09 88 LEU A N 1
ATOM 685 C CA . LEU A 1 88 ? -52.259 30.396 35.998 1.00 44.09 88 LEU A CA 1
ATOM 686 C C . LEU A 1 88 ? -52.960 31.746 35.795 1.00 44.09 88 LEU A C 1
ATOM 688 O O . LEU A 1 88 ? -52.419 32.796 36.135 1.00 44.09 88 LEU A O 1
ATOM 692 N N . LEU A 1 89 ? -54.128 31.725 35.149 1.00 49.47 89 LEU A N 1
ATOM 693 C CA . LEU A 1 89 ? -55.023 32.876 35.034 1.00 49.47 89 LEU A CA 1
ATOM 694 C C . LEU A 1 89 ? -55.529 33.252 36.433 1.00 49.47 89 LEU A C 1
ATOM 696 O O . LEU A 1 89 ? -56.618 32.869 36.850 1.00 49.47 89 LEU A O 1
ATOM 700 N N . ALA A 1 90 ? -54.729 34.030 37.158 1.00 51.25 90 ALA A N 1
ATOM 701 C CA . ALA A 1 90 ? -55.182 34.836 38.276 1.00 51.25 90 ALA A CA 1
ATOM 702 C C . ALA A 1 90 ? -56.059 35.968 37.720 1.00 51.25 90 ALA A C 1
ATOM 704 O O . ALA A 1 90 ? -55.599 37.088 37.502 1.00 51.25 90 ALA A O 1
ATOM 705 N N . ARG A 1 91 ? -57.333 35.674 37.443 1.00 39.91 91 ARG A N 1
ATOM 706 C CA . ARG A 1 91 ? -58.342 36.713 37.243 1.00 39.91 91 ARG A CA 1
ATOM 707 C C . ARG A 1 91 ? -59.078 36.893 38.561 1.00 39.91 91 ARG A C 1
ATOM 709 O O . ARG A 1 91 ? -59.992 36.145 38.888 1.00 39.91 91 ARG A O 1
ATOM 716 N N . LEU A 1 92 ? -58.605 37.887 39.313 1.00 41.06 92 LEU A N 1
ATOM 717 C CA . LEU A 1 92 ? -59.369 38.624 40.313 1.00 41.06 92 LEU A CA 1
ATOM 718 C C . LEU A 1 92 ? -60.830 38.753 39.848 1.00 41.06 92 LEU A C 1
ATOM 720 O O . LEU A 1 92 ? -61.106 39.476 38.890 1.00 41.06 92 LEU A O 1
ATOM 724 N N . SER A 1 93 ? -61.755 38.096 40.544 1.00 37.09 93 SER A N 1
ATOM 725 C CA . SER A 1 93 ? -63.156 38.509 40.553 1.00 37.09 93 SER A CA 1
ATOM 726 C C . SER A 1 93 ? -63.306 39.535 41.673 1.00 37.09 93 SER A C 1
ATOM 728 O O . SER A 1 93 ? -63.657 39.203 42.799 1.00 37.09 93 SER A O 1
ATOM 730 N N . ILE A 1 94 ? -62.950 40.787 41.376 1.00 45.44 94 ILE A N 1
ATOM 731 C CA . ILE A 1 94 ? -63.513 41.943 42.077 1.00 45.44 94 ILE A CA 1
ATOM 732 C C . ILE A 1 94 ? -64.798 42.297 41.328 1.00 45.44 94 ILE A C 1
ATOM 734 O O . ILE A 1 94 ? -64.751 43.003 40.319 1.00 45.44 94 ILE A O 1
ATOM 738 N N . ARG A 1 95 ? -65.904 41.728 41.807 1.00 43.59 95 ARG A N 1
ATOM 739 C CA . ARG A 1 95 ? -67.293 42.218 41.869 1.00 43.59 95 ARG A CA 1
ATOM 740 C C . ARG A 1 95 ? -68.225 41.035 42.073 1.00 43.59 95 ARG A C 1
ATOM 742 O O . ARG A 1 95 ? -68.054 40.031 41.349 1.00 43.59 95 ARG A O 1
#

Secondary structure (DSSP, 8-state):
-HHHHHHHHHHHHHHHHHHHHHHHTS-TTT-HHHHHHHHHHHHHHHHHHHHHHHHHH-----GGG--SSS--TT---------------------

Foldseek 3Di:
DVVVLVVLVVCLVVLVVQLVVLVVVPCCPPDPSNVVSVVVNVVSVVVNVVVVVVVVPDDDDDCVVVPDPDDDPPDDDDDDPPDDDPDPPPDDPPD

Sequence (95 aa):
MESELEALKSERPKIIKSISDARELGDLSENAEYHAARERQGLVESKIMELESKKSRAEVIEVSELSGDTVMFGQLLLYPCMMSRVILLARLSIR

Radius of gyration: 31.62 Å; chains: 1; bounding box: 84×50×66 Å

pLDDT: mean 71.8, std 16.07, range [37.09, 91.94]

InterPro domains:
  IPR018151 Transcription elongation factor, GreA/GreB, conserved site [PS00829] (4-34)
  IPR022691 Transcription elongation factor, GreA/GreB, N-terminal [PF03449] (1-60)
  IPR023459 Transcription elongation factor GreA/GreB family [PTHR30437] (1-75)
  IPR036805 Transcription elongation factor, GreA/GreB, N-terminal domain superfamily [G3DSA:1.10.287.180] (1-62)
  IPR036805 Transcription elongation factor, GreA/GreB, N-terminal domain superfamily [SSF46557] (2-62)